Protein AF-A0A0N0E0Q2-F1 (afdb_monomer_lite)

Radius of gyration: 32.51 Å; chains: 1; bounding box: 78×25×70 Å

pLDDT: mean 73.87, std 6.72, range [53.06, 89.62]

Foldseek 3Di:
DPDPDDDDPPDPDPDPDDPQDPVNVVVCCVVPVPVVVVCVVCVVVDPPDDDDPPPPPPPPPDDPVPDDPDDPPDD

Organism: Leptomonas pyrrhocoris (NCBI:txid157538)

Structure (mmCIF, N/C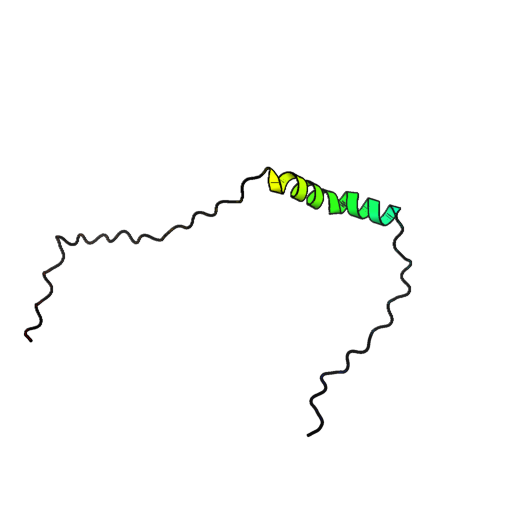A/C/O backbone):
data_AF-A0A0N0E0Q2-F1
#
_entry.id   AF-A0A0N0E0Q2-F1
#
loop_
_atom_site.group_PDB
_atom_site.id
_atom_site.type_symbol
_atom_site.label_atom_id
_atom_site.label_alt_id
_atom_site.label_comp_id
_atom_site.label_asym_id
_atom_site.label_entity_id
_atom_site.label_seq_id
_atom_site.pdbx_PDB_ins_code
_atom_site.Cartn_x
_atom_site.Cartn_y
_atom_site.Cartn_z
_atom_site.occupancy
_atom_site.B_iso_or_equiv
_atom_site.auth_seq_id
_atom_site.auth_comp_id
_atom_site.auth_asym_id
_atom_site.auth_atom_id
_atom_site.pdbx_PDB_model_num
ATOM 1 N N . MET A 1 1 ? -25.215 -17.439 -36.113 1.00 53.06 1 MET A N 1
ATOM 2 C CA . MET A 1 1 ? -24.507 -16.307 -36.758 1.00 53.06 1 MET A CA 1
ATOM 3 C C . MET A 1 1 ? -23.021 -16.381 -36.409 1.00 53.06 1 MET A C 1
ATOM 5 O O . MET A 1 1 ? -22.720 -16.384 -35.217 1.00 53.06 1 MET A O 1
ATOM 9 N N . PRO A 1 2 ? -22.090 -16.469 -37.376 1.00 55.50 2 PRO A N 1
ATOM 10 C CA . PRO A 1 2 ? -20.662 -16.420 -37.078 1.00 55.50 2 PRO A CA 1
ATOM 11 C C . PRO A 1 2 ? -20.266 -14.960 -36.814 1.00 55.50 2 PRO A C 1
ATOM 13 O O . PRO A 1 2 ? -20.206 -14.151 -37.730 1.00 55.50 2 PRO A O 1
ATOM 16 N N . GLY A 1 3 ? -20.073 -14.585 -35.548 1.00 58.75 3 GLY A N 1
ATOM 17 C CA . GLY A 1 3 ? -19.843 -13.173 -35.205 1.00 58.75 3 GLY A CA 1
ATOM 18 C C . GLY A 1 3 ? -19.423 -12.892 -33.766 1.00 58.75 3 GLY A C 1
ATOM 19 O O . GLY A 1 3 ? -19.617 -11.782 -33.284 1.00 58.75 3 GLY A O 1
ATOM 20 N N . ARG A 1 4 ? -18.859 -13.877 -33.054 1.00 61.12 4 ARG A N 1
ATOM 21 C CA . ARG A 1 4 ? -18.413 -13.713 -31.657 1.00 61.12 4 ARG A CA 1
ATOM 22 C C . ARG A 1 4 ? -16.893 -13.678 -31.497 1.00 61.12 4 ARG A C 1
ATOM 24 O O . ARG A 1 4 ? -16.369 -13.996 -30.435 1.00 61.12 4 ARG A O 1
ATOM 31 N N . HIS A 1 5 ? -16.177 -13.263 -32.536 1.00 64.38 5 HIS A N 1
ATOM 32 C CA . HIS A 1 5 ? -14.760 -12.946 -32.424 1.00 64.38 5 HIS A CA 1
ATOM 33 C C . HIS A 1 5 ? -14.637 -11.441 -32.208 1.00 64.38 5 HIS A C 1
ATOM 35 O O . HIS A 1 5 ? -14.748 -10.649 -33.141 1.00 64.38 5 HIS A O 1
ATOM 41 N N . GLY A 1 6 ? -14.458 -11.040 -30.945 1.00 72.81 6 GLY A N 1
ATOM 42 C CA . GLY A 1 6 ? -14.034 -9.679 -30.626 1.00 72.81 6 GLY A CA 1
ATOM 43 C C . GLY A 1 6 ? -12.815 -9.301 -31.470 1.00 72.81 6 GLY A C 1
ATOM 44 O O . GLY A 1 6 ? -12.033 -10.178 -31.840 1.00 72.81 6 GLY A O 1
ATOM 45 N N . LYS A 1 7 ? -12.684 -8.006 -31.798 1.00 75.19 7 LYS A N 1
ATOM 46 C CA . LYS A 1 7 ? -11.612 -7.451 -32.645 1.00 75.19 7 LYS A CA 1
ATOM 47 C C . LYS A 1 7 ? -10.300 -8.199 -32.401 1.00 75.19 7 LYS A C 1
ATOM 49 O O . LYS A 1 7 ? -9.755 -8.135 -31.296 1.00 75.19 7 LYS A O 1
ATOM 54 N N . GLN A 1 8 ? -9.819 -8.918 -33.415 1.00 74.62 8 GLN A N 1
ATOM 55 C CA . GLN A 1 8 ? -8.564 -9.653 -33.333 1.00 74.62 8 GLN A CA 1
ATOM 56 C C . GLN A 1 8 ? -7.469 -8.674 -32.908 1.00 74.62 8 GLN A C 1
ATOM 58 O O . GLN A 1 8 ? -7.159 -7.709 -33.609 1.00 74.62 8 GLN A O 1
ATOM 63 N N . ARG A 1 9 ? -6.916 -8.876 -31.709 1.00 71.38 9 ARG A N 1
ATOM 64 C CA . ARG A 1 9 ? -5.871 -8.008 -31.167 1.00 71.38 9 ARG A CA 1
ATOM 65 C C . ARG A 1 9 ? -4.608 -8.228 -31.997 1.00 71.38 9 ARG A C 1
ATOM 67 O O . ARG A 1 9 ? -3.882 -9.197 -31.788 1.00 71.38 9 ARG A O 1
ATOM 74 N N . VAL A 1 10 ? -4.351 -7.333 -32.947 1.00 73.69 10 VAL A N 1
ATOM 75 C CA . VAL A 1 10 ? -3.114 -7.343 -33.733 1.00 73.69 10 VAL A CA 1
ATOM 76 C C . VAL A 1 10 ? -1.946 -7.123 -32.771 1.00 73.69 10 VAL A C 1
ATOM 78 O O . VAL A 1 10 ? -1.833 -6.067 -32.140 1.00 73.69 10 VAL A O 1
ATOM 81 N N . LYS A 1 11 ? -1.088 -8.139 -32.614 1.00 71.75 11 LYS A N 1
ATOM 82 C CA . LYS A 1 11 ? 0.146 -8.028 -31.828 1.00 71.75 11 LYS A CA 1
ATOM 83 C C . LYS A 1 11 ? 1.017 -6.957 -32.486 1.00 71.75 11 LYS A C 1
ATOM 85 O O . LYS A 1 11 ? 1.573 -7.177 -33.557 1.00 71.75 11 LYS A O 1
ATOM 90 N N . ARG A 1 12 ? 1.128 -5.783 -31.856 1.00 73.00 12 ARG A N 1
ATOM 91 C CA . ARG A 1 12 ? 2.049 -4.737 -32.317 1.00 73.00 12 ARG A CA 1
ATOM 92 C C . ARG A 1 12 ? 3.473 -5.286 -32.251 1.00 73.00 12 ARG A C 1
ATOM 94 O O . ARG A 1 12 ? 3.872 -5.842 -31.226 1.00 73.00 12 ARG A O 1
ATOM 101 N N . LYS A 1 13 ? 4.234 -5.125 -33.337 1.00 74.31 13 LYS A N 1
ATOM 102 C CA . LYS A 1 13 ? 5.666 -5.441 -33.372 1.00 74.31 13 LYS A CA 1
ATOM 103 C C . LYS A 1 13 ? 6.329 -4.648 -32.242 1.00 74.31 13 LYS A C 1
ATOM 105 O O . LYS A 1 13 ? 6.210 -3.423 -32.209 1.00 74.31 13 LYS A O 1
ATOM 110 N N . LYS A 1 14 ? 6.940 -5.337 -31.269 1.00 70.44 14 LYS A N 1
ATOM 111 C CA . LYS A 1 14 ? 7.664 -4.671 -30.175 1.00 70.44 14 LYS A CA 1
ATOM 112 C C . LYS A 1 14 ? 8.699 -3.745 -30.819 1.00 70.44 14 LYS A C 1
ATOM 114 O O . LYS A 1 14 ? 9.387 -4.156 -31.753 1.00 70.44 14 LYS A O 1
ATOM 119 N N . SER A 1 15 ? 8.742 -2.484 -30.396 1.00 69.44 15 SER A N 1
ATOM 120 C CA . SER A 1 15 ? 9.698 -1.519 -30.938 1.00 69.44 15 SER A CA 1
ATOM 121 C C . SER A 1 15 ? 11.125 -2.045 -30.769 1.00 69.44 15 SER A C 1
ATOM 123 O O . SER A 1 15 ? 11.418 -2.727 -29.786 1.00 69.44 15 SER A O 1
ATOM 125 N N . LYS A 1 16 ? 12.013 -1.711 -31.716 1.00 71.69 16 LYS A N 1
ATOM 126 C CA . LYS A 1 16 ? 13.461 -1.988 -31.660 1.00 71.69 16 LYS A CA 1
ATOM 127 C C . LYS A 1 16 ? 14.154 -1.135 -30.582 1.00 71.69 16 LYS A C 1
ATOM 129 O O . LYS A 1 16 ? 15.162 -0.491 -30.849 1.00 71.69 16 LYS A O 1
ATOM 134 N N . ARG A 1 17 ? 13.571 -1.024 -29.388 1.00 73.00 17 ARG A N 1
ATOM 135 C CA . ARG A 1 17 ? 14.239 -0.34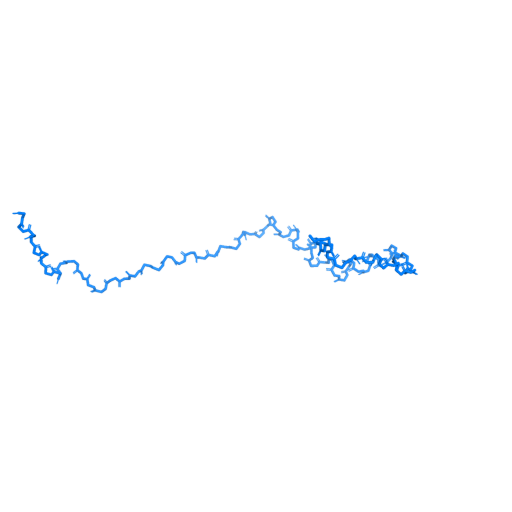7 -28.278 1.00 73.00 17 ARG A CA 1
ATOM 136 C C . ARG A 1 17 ? 15.441 -1.190 -27.898 1.00 73.00 17 ARG A C 1
ATOM 138 O O . ARG A 1 17 ? 15.306 -2.400 -27.720 1.00 73.00 17 ARG A O 1
ATOM 145 N N . LEU A 1 18 ? 16.591 -0.536 -27.803 1.00 77.00 18 LEU A N 1
ATOM 146 C CA . LEU A 1 18 ? 17.787 -1.168 -2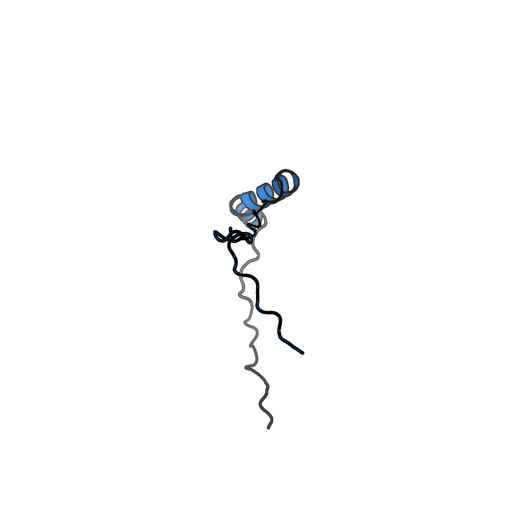7.280 1.00 77.00 18 LEU A CA 1
ATOM 147 C C . LEU A 1 18 ? 17.491 -1.689 -25.865 1.00 77.00 18 LEU A C 1
ATOM 149 O O . LEU A 1 18 ? 16.720 -1.059 -25.127 1.00 77.00 18 LEU A O 1
ATOM 153 N N . PRO A 1 19 ? 18.029 -2.864 -25.501 1.00 79.81 19 PRO A N 1
ATOM 154 C CA . PRO A 1 19 ? 17.912 -3.355 -24.142 1.00 79.81 19 PRO A CA 1
ATOM 155 C C . PRO A 1 19 ? 18.533 -2.332 -23.185 1.00 79.81 19 PRO A C 1
ATOM 157 O O . PRO A 1 19 ? 19.591 -1.775 -23.455 1.00 79.81 19 PRO A O 1
ATOM 160 N N . VAL A 1 20 ? 17.844 -2.082 -22.071 1.00 83.69 20 VAL A N 1
ATOM 161 C CA . VAL A 1 20 ? 18.313 -1.173 -21.016 1.00 83.69 20 VAL A CA 1
ATOM 162 C C . VAL A 1 20 ? 19.624 -1.717 -20.454 1.00 83.69 20 VAL A C 1
ATOM 164 O O . VAL A 1 20 ? 19.675 -2.895 -20.073 1.00 83.69 20 VAL A O 1
ATOM 167 N N . THR A 1 21 ? 20.652 -0.871 -20.387 1.00 89.62 21 THR A N 1
ATOM 168 C CA . THR A 1 21 ? 21.967 -1.256 -19.855 1.00 89.62 21 THR A CA 1
ATOM 169 C C . THR A 1 21 ? 21.883 -1.553 -18.357 1.00 89.62 21 THR A C 1
ATOM 171 O O . THR A 1 21 ? 20.963 -1.117 -17.662 1.00 89.62 21 THR A O 1
ATOM 174 N N . GLU A 1 22 ? 22.837 -2.316 -17.828 1.00 84.81 22 GLU A N 1
ATOM 175 C CA . GLU A 1 22 ? 22.866 -2.631 -16.394 1.00 84.81 22 GLU A CA 1
ATOM 176 C C . GLU A 1 22 ? 23.006 -1.369 -15.540 1.00 84.81 22 GLU A C 1
ATOM 178 O O . GLU A 1 22 ? 22.286 -1.212 -14.557 1.00 84.81 22 GLU A O 1
ATOM 183 N N . MET A 1 23 ? 23.830 -0.416 -15.980 1.00 84.12 23 MET A N 1
ATOM 184 C CA . MET A 1 23 ? 23.997 0.884 -15.328 1.00 84.12 23 MET A CA 1
ATOM 185 C C . MET A 1 23 ? 22.701 1.710 -15.319 1.00 84.12 23 MET A C 1
ATOM 187 O O . MET A 1 23 ? 22.346 2.323 -14.317 1.00 84.12 23 MET A O 1
ATOM 191 N N . GLU A 1 24 ? 21.926 1.700 -16.404 1.00 80.56 24 GLU A N 1
ATOM 192 C CA . GLU A 1 24 ? 20.622 2.371 -16.429 1.00 80.56 24 GLU A CA 1
ATOM 193 C C . GLU A 1 24 ? 19.612 1.717 -15.480 1.00 80.56 24 GLU A C 1
ATOM 195 O O . GLU A 1 24 ? 18.773 2.411 -14.895 1.00 80.56 24 GLU A O 1
ATOM 200 N N . LYS A 1 25 ? 19.669 0.389 -15.318 1.00 81.19 25 LYS A N 1
ATOM 201 C CA . LYS A 1 25 ? 18.835 -0.319 -14.339 1.00 81.19 25 LYS A CA 1
ATOM 202 C C . LYS A 1 25 ? 19.233 0.064 -12.918 1.00 81.19 25 LYS A C 1
ATOM 204 O O . LYS A 1 25 ? 18.356 0.433 -12.141 1.00 81.19 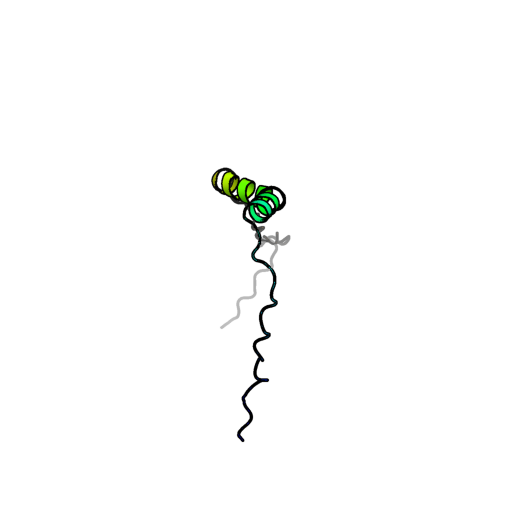25 LYS A O 1
ATOM 209 N N . THR A 1 26 ? 20.527 0.059 -12.594 1.00 80.06 26 THR A N 1
ATOM 210 C CA . THR A 1 26 ? 21.004 0.418 -11.249 1.00 80.06 26 THR A CA 1
ATOM 211 C C . THR A 1 26 ? 20.693 1.869 -10.900 1.00 80.06 26 THR A C 1
ATOM 213 O O . THR A 1 26 ? 20.250 2.135 -9.785 1.00 80.06 26 THR A O 1
ATOM 216 N N . LEU A 1 27 ? 20.823 2.804 -11.845 1.00 76.69 27 LEU A N 1
ATOM 217 C CA . LEU A 1 27 ? 20.430 4.203 -11.645 1.00 76.69 27 LEU A CA 1
ATOM 218 C C . LEU A 1 27 ? 18.921 4.338 -11.406 1.00 76.69 27 LEU A C 1
ATOM 220 O O . LEU A 1 27 ? 18.500 5.030 -10.476 1.00 76.69 27 LEU A O 1
ATOM 224 N N . LYS A 1 28 ? 18.089 3.634 -12.183 1.00 78.06 28 LYS A N 1
ATOM 225 C CA . LYS A 1 28 ? 16.631 3.622 -11.973 1.00 78.06 28 LYS A CA 1
ATOM 226 C C . LYS A 1 28 ? 16.254 3.030 -10.619 1.00 78.06 28 LYS A C 1
ATOM 228 O O . LYS A 1 28 ? 15.396 3.599 -9.944 1.00 78.06 28 LYS A O 1
ATOM 233 N N . ASP A 1 29 ? 16.908 1.953 -10.205 1.00 73.94 29 ASP A N 1
ATOM 234 C CA . ASP A 1 29 ? 16.683 1.307 -8.913 1.00 73.94 29 ASP A CA 1
ATOM 235 C C . ASP A 1 29 ? 17.221 2.140 -7.740 1.00 73.94 29 ASP A C 1
ATOM 237 O O . ASP A 1 29 ? 16.620 2.148 -6.666 1.00 73.94 29 ASP A O 1
ATOM 241 N N . SER A 1 30 ? 18.300 2.899 -7.937 1.00 72.00 30 SER A N 1
ATOM 242 C CA . SER A 1 30 ? 18.840 3.831 -6.941 1.00 72.00 30 SER A CA 1
ATOM 243 C C . SER A 1 30 ? 17.916 5.037 -6.732 1.00 72.00 30 SER A C 1
ATOM 245 O O . SER A 1 30 ? 17.662 5.435 -5.596 1.00 72.00 30 SER A O 1
ATOM 247 N N . ILE A 1 31 ? 17.327 5.570 -7.809 1.00 70.25 31 ILE A N 1
ATOM 248 C CA . ILE A 1 31 ? 16.434 6.740 -7.753 1.00 70.25 31 ILE A CA 1
ATOM 249 C C . ILE A 1 31 ? 15.011 6.349 -7.312 1.00 70.25 31 ILE A C 1
ATOM 251 O O . ILE A 1 31 ? 14.421 6.997 -6.450 1.00 70.25 31 ILE A O 1
ATOM 255 N N . HIS A 1 32 ? 14.446 5.273 -7.870 1.00 67.19 32 HIS A N 1
ATOM 256 C CA . HIS A 1 32 ? 13.037 4.894 -7.670 1.00 67.19 32 HIS A CA 1
ATOM 257 C C . HIS A 1 32 ? 12.847 3.658 -6.779 1.00 67.19 32 HIS A C 1
ATOM 259 O O . HIS A 1 32 ? 11.784 3.478 -6.179 1.00 67.19 32 HIS A O 1
ATOM 265 N N . GLY A 1 33 ? 13.852 2.789 -6.683 1.00 64.62 33 GLY A N 1
ATOM 266 C CA . GLY A 1 33 ? 13.809 1.566 -5.877 1.00 64.62 33 GLY A CA 1
ATOM 267 C C . GLY A 1 33 ? 14.165 1.780 -4.404 1.00 64.62 33 GLY A C 1
ATOM 268 O O . GLY A 1 33 ? 13.820 0.930 -3.581 1.00 64.62 33 GLY A O 1
ATOM 269 N N . ARG A 1 34 ? 14.769 2.924 -4.042 1.00 63.94 34 ARG A N 1
ATOM 270 C CA . ARG A 1 34 ? 15.183 3.251 -2.662 1.00 63.94 34 ARG A CA 1
ATOM 271 C C . ARG A 1 34 ? 14.024 3.155 -1.666 1.00 63.94 34 ARG A C 1
ATOM 273 O O . ARG A 1 34 ? 14.078 2.365 -0.729 1.00 63.94 34 ARG A O 1
ATOM 280 N N . LYS A 1 35 ? 12.904 3.814 -1.978 1.00 66.69 35 LYS A N 1
ATOM 281 C CA . LYS A 1 35 ? 11.675 3.783 -1.164 1.00 66.69 35 LYS A CA 1
ATOM 282 C C . LYS A 1 35 ? 11.072 2.380 -1.038 1.00 66.69 35 LYS A C 1
ATOM 284 O O . LYS A 1 35 ? 10.458 2.059 -0.025 1.00 66.69 35 LYS A O 1
ATOM 289 N N . ARG A 1 36 ? 11.219 1.526 -2.063 1.00 70.50 36 ARG A N 1
ATOM 290 C CA . ARG A 1 36 ? 10.727 0.136 -2.021 1.00 70.50 36 ARG A CA 1
ATOM 291 C C . ARG A 1 36 ? 11.596 -0.737 -1.117 1.00 70.50 36 ARG A C 1
ATOM 293 O O . ARG A 1 36 ? 11.035 -1.505 -0.343 1.00 70.50 36 ARG A O 1
ATOM 300 N N . LYS A 1 37 ? 12.926 -0.590 -1.184 1.00 72.88 37 LYS A N 1
ATOM 301 C CA . LYS A 1 37 ? 13.873 -1.310 -0.318 1.00 72.88 37 LYS A CA 1
ATOM 302 C C . LYS A 1 37 ? 13.718 -0.900 1.146 1.00 72.88 37 LYS A C 1
ATOM 304 O O . LYS A 1 37 ? 13.571 -1.767 2.002 1.00 72.88 37 LYS A O 1
ATOM 309 N N . GLU A 1 38 ? 13.633 0.398 1.420 1.00 70.69 38 GLU A N 1
ATOM 310 C CA . GLU A 1 38 ? 13.353 0.921 2.764 1.00 70.69 38 GLU A CA 1
ATOM 311 C C . GLU A 1 38 ? 12.026 0.378 3.305 1.00 70.69 38 GLU A C 1
ATOM 313 O O . GLU A 1 38 ? 11.983 -0.169 4.404 1.00 70.69 38 GLU A O 1
ATOM 318 N N . LYS A 1 39 ? 10.957 0.408 2.497 1.00 73.06 39 LYS A N 1
ATOM 319 C CA . LYS A 1 39 ? 9.658 -0.161 2.880 1.00 73.06 39 LYS A CA 1
ATOM 320 C C . LYS A 1 39 ? 9.720 -1.672 3.128 1.00 73.06 39 LYS A C 1
ATOM 322 O O . LYS A 1 39 ? 9.028 -2.148 4.020 1.00 73.06 39 LYS A O 1
ATOM 327 N N . SER A 1 40 ? 10.519 -2.434 2.373 1.00 77.00 40 SER A N 1
ATOM 328 C CA . SER A 1 40 ? 10.694 -3.874 2.625 1.00 77.00 40 SER A CA 1
ATOM 329 C C . SER A 1 40 ? 11.488 -4.170 3.896 1.00 77.00 40 SER A C 1
ATOM 331 O O . SER A 1 40 ? 11.128 -5.099 4.609 1.00 77.00 40 SER A O 1
ATOM 333 N N . ILE A 1 41 ? 12.510 -3.365 4.203 1.00 76.88 41 ILE A N 1
ATOM 334 C CA . ILE A 1 41 ? 13.311 -3.491 5.430 1.00 76.88 41 ILE A CA 1
ATOM 335 C C . ILE A 1 41 ? 12.443 -3.159 6.648 1.00 76.88 41 ILE A C 1
ATOM 337 O O . ILE A 1 41 ? 12.405 -3.902 7.624 1.00 76.88 41 ILE A O 1
ATOM 341 N N . LEU A 1 42 ? 11.678 -2.072 6.561 1.00 74.94 42 LEU A N 1
ATOM 342 C CA . LEU A 1 42 ? 10.838 -1.590 7.651 1.00 74.94 42 LEU A CA 1
ATOM 343 C C . LEU A 1 42 ? 9.546 -2.396 7.839 1.00 74.94 42 LEU A C 1
ATOM 345 O O . LEU A 1 42 ? 8.930 -2.297 8.894 1.00 74.94 42 LEU A O 1
ATOM 349 N N . LYS A 1 43 ? 9.133 -3.221 6.867 1.00 77.00 43 LYS A N 1
ATOM 350 C CA . LYS A 1 43 ? 7.887 -4.008 6.942 1.00 77.00 43 LYS A CA 1
ATOM 351 C C . LYS A 1 43 ? 7.824 -4.920 8.172 1.00 77.00 43 LYS A C 1
ATOM 353 O O . LYS A 1 43 ? 6.742 -5.112 8.710 1.00 77.00 43 LYS A O 1
ATOM 358 N N . ASN A 1 44 ? 8.958 -5.481 8.587 1.00 75.00 44 ASN A N 1
ATOM 359 C CA . ASN A 1 44 ? 9.025 -6.397 9.729 1.00 75.00 44 ASN A CA 1
ATOM 360 C C . ASN A 1 44 ? 9.244 -5.670 11.065 1.00 75.00 44 ASN A C 1
ATOM 362 O O . ASN A 1 44 ? 9.074 -6.273 12.117 1.00 75.00 44 ASN A O 1
ATOM 366 N N . LEU A 1 45 ? 9.643 -4.395 11.019 1.00 79.31 45 LEU A N 1
ATOM 367 C CA . LEU A 1 45 ? 9.950 -3.577 12.194 1.00 79.31 45 LEU A CA 1
ATOM 368 C C . LEU A 1 45 ? 8.798 -2.638 12.565 1.00 79.31 45 LEU A C 1
ATOM 370 O O . LEU A 1 45 ? 8.655 -2.270 13.726 1.00 79.31 45 LEU A O 1
ATOM 374 N N . ILE A 1 46 ? 7.982 -2.238 11.588 1.00 75.88 46 ILE A N 1
ATOM 375 C CA . ILE A 1 46 ? 6.836 -1.360 11.805 1.00 75.88 46 ILE A CA 1
ATOM 376 C C . ILE A 1 46 ? 5.608 -2.226 12.103 1.00 75.88 46 ILE A C 1
ATOM 378 O O . ILE A 1 46 ? 5.220 -3.038 11.257 1.00 75.88 46 ILE A O 1
ATOM 382 N N . PRO A 1 47 ? 4.963 -2.043 13.267 1.00 80.12 47 PRO A N 1
ATOM 383 C CA . PRO A 1 47 ? 3.712 -2.715 13.572 1.00 80.12 47 PRO A CA 1
ATOM 384 C C . PRO A 1 47 ? 2.662 -2.440 12.486 1.00 80.12 47 PRO A C 1
ATOM 386 O O . PRO A 1 47 ? 2.607 -1.329 11.948 1.00 80.12 47 PRO A O 1
ATOM 389 N N . PRO A 1 48 ? 1.801 -3.418 12.154 1.00 80.94 48 PRO A N 1
ATOM 390 C CA . PRO A 1 48 ? 0.722 -3.188 11.206 1.00 80.94 48 PRO A CA 1
ATOM 391 C C . PRO A 1 48 ? -0.152 -2.026 11.684 1.00 80.94 48 PRO A C 1
ATOM 393 O O . PRO A 1 48 ? -0.457 -1.904 12.869 1.00 80.94 48 PRO A O 1
ATOM 396 N N . GLN A 1 49 ? -0.561 -1.167 10.750 1.00 80.31 49 GLN A N 1
ATOM 397 C CA . GLN A 1 49 ? -1.391 -0.011 11.066 1.00 80.31 49 GLN A CA 1
ATOM 398 C C . GLN A 1 49 ? -2.738 -0.486 11.628 1.00 80.31 49 GLN A C 1
ATOM 400 O O . GLN A 1 49 ? -3.568 -1.041 10.905 1.00 80.31 49 GLN A O 1
ATOM 405 N N . ILE A 1 50 ? -2.949 -0.276 12.928 1.00 82.31 50 ILE A N 1
ATOM 406 C CA . ILE A 1 50 ? -4.210 -0.604 13.591 1.00 82.31 50 ILE A CA 1
ATOM 407 C C . ILE A 1 50 ? -5.217 0.472 13.193 1.00 82.31 50 ILE A C 1
ATOM 409 O O . ILE A 1 50 ? -5.123 1.620 13.621 1.00 82.31 50 ILE A O 1
ATOM 413 N N . THR A 1 51 ? -6.177 0.113 12.343 1.00 81.25 51 THR A N 1
ATOM 414 C CA . THR A 1 51 ? -7.331 0.975 12.079 1.00 81.25 51 THR A CA 1
ATOM 415 C C . THR A 1 51 ? -8.379 0.699 13.154 1.00 81.25 51 THR A C 1
ATOM 417 O O . THR A 1 51 ? -8.821 -0.447 13.288 1.00 81.25 51 THR A O 1
ATOM 420 N N . PRO A 1 52 ? -8.771 1.697 13.966 1.00 79.44 52 PRO A N 1
ATOM 421 C CA . PRO A 1 52 ? -9.788 1.482 14.978 1.00 79.44 52 PRO A CA 1
ATOM 422 C C . PRO A 1 52 ? -11.108 1.157 14.277 1.00 79.44 52 PRO A C 1
ATOM 424 O O . PRO A 1 52 ? -11.691 1.992 13.583 1.00 79.44 52 PRO A O 1
ATOM 427 N N . LYS A 1 53 ? -11.593 -0.074 14.463 1.00 76.00 53 LYS A N 1
ATOM 428 C CA . LYS A 1 53 ? -12.970 -0.427 14.126 1.00 76.00 53 LYS A CA 1
ATOM 429 C C . LYS A 1 53 ? -13.863 0.266 15.144 1.00 76.00 53 LYS A 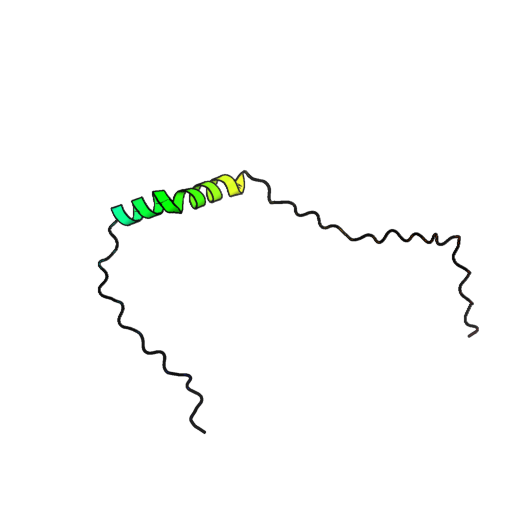C 1
ATOM 431 O O . LYS A 1 53 ? -14.134 -0.271 16.214 1.00 76.00 53 LYS A O 1
ATOM 436 N N . MET A 1 54 ? -14.275 1.488 14.830 1.00 73.94 54 MET A N 1
ATOM 437 C 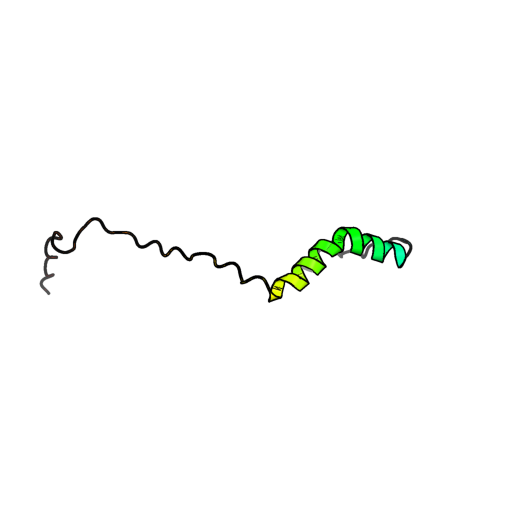CA . MET A 1 54 ? -15.286 2.178 15.615 1.00 73.94 54 MET A CA 1
ATOM 438 C C . MET A 1 54 ? -16.610 1.446 15.404 1.00 73.94 54 MET A C 1
ATOM 440 O O . MET A 1 54 ? -17.333 1.706 14.441 1.00 73.94 54 MET A O 1
ATOM 444 N N . ASN A 1 55 ? -16.918 0.499 16.289 1.00 72.69 55 ASN A N 1
ATOM 445 C CA . ASN A 1 55 ? -18.281 0.019 16.435 1.00 72.69 55 ASN A CA 1
ATOM 446 C C . ASN A 1 55 ? -19.103 1.243 16.832 1.00 72.69 55 ASN A C 1
ATOM 448 O O . ASN A 1 55 ? -18.910 1.793 17.915 1.00 72.69 55 ASN A O 1
ATOM 452 N N . LYS A 1 56 ? -19.962 1.718 15.925 1.00 70.31 56 LYS A N 1
ATOM 453 C CA . LYS A 1 56 ? -20.913 2.790 16.215 1.00 70.31 56 LYS A CA 1
ATOM 454 C C . LYS A 1 56 ? -21.918 2.246 17.227 1.00 70.31 56 LYS A C 1
ATOM 456 O O . LYS A 1 56 ? -22.984 1.769 16.854 1.00 70.31 56 LYS A O 1
ATOM 461 N N . VAL A 1 57 ? -21.548 2.252 18.503 1.00 68.25 57 VAL A N 1
ATOM 462 C CA . VAL A 1 57 ? -22.486 2.007 19.590 1.00 68.25 57 VAL A CA 1
ATOM 463 C C . VAL A 1 57 ? -23.365 3.247 19.631 1.00 68.25 57 VAL A C 1
ATOM 465 O O . VAL A 1 57 ? -22.930 4.317 20.050 1.00 68.25 57 VAL A O 1
ATOM 468 N N . ALA A 1 58 ? -24.575 3.132 19.088 1.00 69.06 58 ALA A N 1
ATOM 469 C CA . ALA A 1 58 ? -25.580 4.164 19.249 1.00 69.06 58 ALA A CA 1
ATOM 470 C C . ALA A 1 58 ? -25.921 4.220 20.741 1.00 69.06 58 ALA A C 1
ATOM 472 O O . ALA A 1 58 ? -26.551 3.307 21.272 1.00 69.06 58 ALA A O 1
ATOM 473 N N . VAL A 1 59 ? -25.449 5.260 21.427 1.00 67.31 59 VAL A N 1
ATOM 474 C CA . VAL A 1 59 ? -25.850 5.535 22.805 1.00 67.31 59 VAL A CA 1
ATOM 475 C C . VAL A 1 59 ? -27.323 5.924 22.747 1.00 67.31 59 VAL A C 1
ATOM 477 O O . VAL A 1 59 ? -27.665 7.027 22.322 1.00 67.31 59 VAL A O 1
ATOM 480 N N . SER A 1 60 ? -28.213 4.992 23.087 1.00 71.06 60 SER A N 1
ATOM 481 C CA . SER A 1 60 ? -29.636 5.293 23.187 1.00 71.06 60 SER A CA 1
ATOM 482 C C . SER A 1 60 ? -29.846 6.219 24.379 1.00 71.06 60 SER A C 1
ATOM 484 O O . SER A 1 60 ? -29.581 5.840 25.517 1.00 71.06 60 SER A O 1
ATOM 486 N N . THR A 1 61 ? -30.346 7.425 24.129 1.00 73.19 61 THR A N 1
ATOM 487 C CA . THR A 1 61 ? -30.721 8.379 25.184 1.00 73.19 61 THR A CA 1
ATOM 488 C C . THR A 1 61 ? -31.956 7.933 25.971 1.00 73.19 61 THR A C 1
ATOM 490 O O . THR A 1 61 ? -32.254 8.496 27.020 1.00 73.19 61 THR A O 1
ATOM 493 N N . SER A 1 62 ? -32.678 6.915 25.492 1.00 75.12 62 SER A N 1
ATOM 494 C CA . SER A 1 62 ? -33.823 6.332 26.181 1.00 75.12 62 SER A CA 1
ATOM 495 C C . SER A 1 62 ? -33.389 5.184 27.092 1.00 75.12 62 SER A C 1
ATOM 497 O O . SER A 1 62 ? -32.938 4.131 26.642 1.00 75.12 62 SER A O 1
ATOM 499 N N . LEU A 1 63 ? -33.553 5.378 28.402 1.00 76.38 63 LEU A N 1
ATOM 500 C CA . LEU A 1 63 ? -33.385 4.299 29.371 1.00 76.38 63 LEU A CA 1
ATOM 501 C C . LEU A 1 63 ? -34.580 3.337 29.278 1.00 76.38 63 LEU A C 1
ATOM 503 O O . LEU A 1 63 ? -35.723 3.795 29.196 1.00 76.38 63 LEU A O 1
ATOM 507 N N . PRO A 1 64 ? -34.356 2.013 29.356 1.00 76.00 64 PRO A N 1
ATOM 508 C CA . PRO A 1 64 ? -35.434 1.022 29.324 1.00 76.00 64 PRO A CA 1
ATOM 509 C C . PRO A 1 64 ? -36.424 1.196 30.485 1.00 76.00 64 PRO A C 1
ATOM 511 O O . PRO A 1 64 ? -37.585 0.827 30.360 1.00 76.00 64 PRO A O 1
ATOM 514 N N . MET A 1 65 ? -35.993 1.824 31.581 1.00 78.31 65 MET A N 1
ATOM 515 C CA . MET A 1 65 ? -36.835 2.143 32.737 1.00 78.31 65 MET A CA 1
ATOM 516 C C . MET A 1 65 ? -37.931 3.179 32.448 1.00 78.31 65 MET A C 1
ATOM 518 O O . MET A 1 65 ? -38.932 3.200 33.156 1.00 78.31 65 MET A O 1
ATOM 522 N N . PHE A 1 66 ? -37.763 4.021 31.422 1.00 78.88 66 PHE A N 1
ATOM 523 C CA . PHE A 1 66 ? -38.760 5.018 31.010 1.00 78.88 66 PHE A CA 1
ATOM 524 C C . PHE A 1 66 ? -39.573 4.576 29.786 1.00 78.88 66 PHE A C 1
ATOM 526 O O . PHE A 1 66 ? -40.340 5.365 29.236 1.00 78.88 66 PHE A O 1
ATOM 533 N N . GLN A 1 67 ? -39.410 3.329 29.329 1.00 79.25 67 GLN A N 1
ATOM 534 C CA . GLN A 1 67 ? -40.206 2.806 28.224 1.00 79.25 67 GLN A CA 1
ATOM 535 C C . GLN A 1 67 ? -41.535 2.256 28.760 1.00 79.25 67 GLN A C 1
ATOM 537 O O . GLN A 1 67 ? -41.526 1.453 29.696 1.00 79.25 67 GLN A O 1
ATOM 542 N N . PRO A 1 68 ? -42.685 2.651 28.183 1.00 81.62 68 PRO A N 1
ATOM 543 C CA . PRO A 1 68 ? -43.971 2.118 28.605 1.00 81.62 68 PRO A CA 1
ATOM 544 C C . PRO A 1 68 ? -44.017 0.598 28.369 1.00 81.62 68 PRO A C 1
ATOM 546 O O . PRO A 1 68 ? -43.494 0.114 27.356 1.00 81.62 68 PRO A O 1
ATOM 549 N N . PRO A 1 69 ? -44.640 -0.177 29.275 1.00 79.12 69 PRO A N 1
ATOM 550 C CA . PRO A 1 69 ? -44.742 -1.620 29.121 1.00 79.12 69 PRO A CA 1
ATOM 551 C C . PRO A 1 69 ? -45.481 -1.949 27.821 1.00 79.12 69 PRO A C 1
ATOM 553 O O . PRO A 1 69 ? -46.580 -1.454 27.566 1.00 79.12 69 PRO A O 1
ATOM 556 N N . LYS A 1 70 ? -44.866 -2.786 26.977 1.00 80.00 70 LYS A N 1
ATOM 557 C CA . LYS A 1 70 ? -45.481 -3.202 25.712 1.00 80.00 70 LYS A CA 1
ATOM 558 C C . LYS A 1 70 ? -46.784 -3.955 26.017 1.00 80.00 70 LYS A C 1
ATOM 560 O O . LYS A 1 70 ? -46.765 -4.855 26.861 1.00 80.00 70 LYS A O 1
ATOM 565 N N . PRO A 1 71 ? -47.901 -3.631 25.343 1.00 77.06 71 PRO A N 1
ATOM 566 C CA . PRO A 1 71 ? -49.163 -4.308 25.589 1.00 77.06 71 PRO A CA 1
ATOM 567 C C . PRO A 1 71 ? -49.016 -5.795 25.255 1.00 77.06 71 PRO A C 1
ATOM 569 O O . PRO A 1 71 ? -48.574 -6.162 24.163 1.00 77.06 71 PRO A O 1
ATOM 572 N N . LYS A 1 72 ? -49.380 -6.659 26.208 1.00 74.19 72 LYS A N 1
ATOM 573 C CA . LYS A 1 72 ? -49.489 -8.099 25.965 1.00 74.19 72 LYS A CA 1
ATOM 574 C C . LYS A 1 72 ? -50.565 -8.303 24.899 1.00 74.19 72 LYS A C 1
ATOM 576 O O . LYS A 1 72 ? -51.734 -8.017 25.152 1.00 74.19 72 LYS A O 1
ATOM 581 N N . LYS A 1 73 ? -50.177 -8.783 23.711 1.00 72.44 73 LYS A N 1
ATOM 582 C CA . LYS A 1 73 ? -51.138 -9.314 22.737 1.00 72.44 73 LYS A CA 1
ATOM 583 C C . LYS A 1 73 ? -51.888 -10.448 23.434 1.00 72.44 73 LYS A C 1
ATOM 585 O O . LYS A 1 73 ? -51.267 -11.436 23.818 1.00 72.44 73 LYS A O 1
ATOM 590 N N . LYS A 1 74 ? -53.191 -10.263 23.656 1.00 62.44 74 LYS A N 1
ATOM 591 C CA . LYS A 1 74 ? -54.079 -11.358 24.046 1.00 62.44 74 LYS A CA 1
ATOM 592 C C . LYS A 1 74 ? -54.107 -12.329 22.863 1.00 62.44 74 LYS A C 1
ATOM 594 O O . LYS A 1 74 ? -54.384 -11.891 21.747 1.00 62.44 74 LYS A O 1
ATOM 599 N N . ALA A 1 75 ? -53.669 -13.560 23.117 1.00 61.56 75 ALA A N 1
ATOM 600 C CA . ALA A 1 75 ? -53.822 -14.683 22.201 1.00 61.56 75 ALA A CA 1
ATOM 601 C C . ALA A 1 75 ? -55.299 -15.071 22.105 1.00 61.56 75 ALA A C 1
ATOM 603 O O . ALA A 1 75 ? -56.007 -14.873 23.122 1.00 61.56 75 ALA A O 1
#

Secondary structure (DSSP, 8-state):
-----------PPPP-PPPPPHHHHHHHHHHHSHHHHHHHHHTTTSPP------------SS-GGGSPPPP----

Sequence (75 aa):
MPGRHGKQRVKRKKSKRLPVTEMEKTLKDSIHGRKRKEKSILKNLIPPQITPKMNKVAVSTSLPMFQPPKPKKKA